Protein AF-A0AA88QNU4-F1 (afdb_monomer)

Nearest PDB structures (foldseek):
  8opt-assembly1_A  TM=9.225E-01  e=1.062E+00  Homo sapiens

Structure (mmCIF, N/CA/C/O backbone):
data_AF-A0AA88QNU4-F1
#
_entry.id   AF-A0AA88QNU4-F1
#
loop_
_atom_site.group_PDB
_atom_site.id
_atom_site.type_symbol
_atom_site.label_atom_id
_atom_site.label_alt_id
_atom_site.label_comp_id
_atom_site.label_asym_id
_atom_site.label_entity_id
_atom_site.label_seq_id
_atom_site.pdbx_PDB_ins_code
_atom_site.Cartn_x
_atom_site.Cartn_y
_atom_site.Cartn_z
_atom_site.occupancy
_atom_site.B_iso_or_equiv
_atom_site.auth_seq_id
_atom_site.auth_comp_id
_atom_site.auth_asym_id
_atom_site.auth_atom_id
_atom_site.pdbx_PDB_model_num
ATOM 1 N N . MET A 1 1 ? 35.392 0.879 -55.630 1.00 42.62 1 MET A N 1
ATOM 2 C CA . MET A 1 1 ? 35.131 0.421 -54.247 1.00 42.62 1 MET A CA 1
ATOM 3 C C . MET A 1 1 ? 34.209 1.430 -53.558 1.00 42.62 1 MET A C 1
ATOM 5 O O . MET A 1 1 ? 34.656 2.150 -52.687 1.00 42.62 1 MET A O 1
ATOM 9 N N . ALA A 1 2 ? 32.955 1.550 -54.010 1.00 52.34 2 ALA A N 1
ATOM 10 C CA . ALA A 1 2 ? 32.025 2.611 -53.579 1.00 52.34 2 ALA A CA 1
ATOM 11 C C . ALA A 1 2 ? 30.583 2.078 -53.469 1.00 52.34 2 ALA A C 1
ATOM 13 O O . ALA A 1 2 ? 29.643 2.690 -53.961 1.00 52.34 2 ALA A O 1
ATOM 14 N N . LYS A 1 3 ? 30.425 0.856 -52.946 1.00 47.78 3 LYS A N 1
ATOM 15 C CA . LYS A 1 3 ? 29.122 0.171 -52.851 1.00 47.78 3 LYS A CA 1
ATOM 16 C C . LYS A 1 3 ? 28.856 -0.465 -51.482 1.00 47.78 3 LYS A C 1
ATOM 18 O O . LYS A 1 3 ? 27.945 -1.269 -51.381 1.00 47.78 3 LYS A O 1
ATOM 23 N N . MET A 1 4 ? 29.640 -0.142 -50.449 1.00 53.03 4 MET A N 1
ATOM 24 C CA . MET A 1 4 ? 29.444 -0.721 -49.109 1.00 53.03 4 MET A CA 1
ATOM 25 C C . MET A 1 4 ? 28.862 0.271 -48.086 1.00 53.03 4 MET A C 1
ATOM 27 O O . MET A 1 4 ? 28.406 -0.159 -47.034 1.00 53.03 4 MET A O 1
ATOM 31 N N . ASP A 1 5 ? 28.807 1.570 -48.409 1.00 55.47 5 ASP A N 1
ATOM 32 C CA . ASP A 1 5 ? 28.407 2.615 -47.450 1.00 55.47 5 ASP A CA 1
ATOM 33 C C . ASP A 1 5 ? 26.927 3.040 -47.557 1.00 55.47 5 ASP A C 1
ATOM 35 O O . ASP A 1 5 ? 26.381 3.609 -46.616 1.00 55.47 5 ASP A O 1
ATOM 39 N N . GLU A 1 6 ? 26.247 2.726 -48.666 1.00 55.62 6 GLU A N 1
ATOM 40 C CA . GLU A 1 6 ? 24.832 3.085 -48.893 1.00 55.62 6 GLU A CA 1
ATOM 41 C C . GLU A 1 6 ? 23.843 2.107 -48.224 1.00 55.62 6 GLU A C 1
ATOM 43 O O . GLU A 1 6 ? 22.768 2.510 -47.786 1.00 55.62 6 GLU A O 1
ATOM 48 N N . GLU A 1 7 ? 24.203 0.827 -48.065 1.00 54.34 7 GLU A N 1
ATOM 49 C CA . GLU A 1 7 ? 23.291 -0.209 -47.538 1.00 54.34 7 GLU A CA 1
ATOM 50 C C . GLU A 1 7 ? 23.147 -0.198 -46.003 1.00 54.34 7 GLU A C 1
AT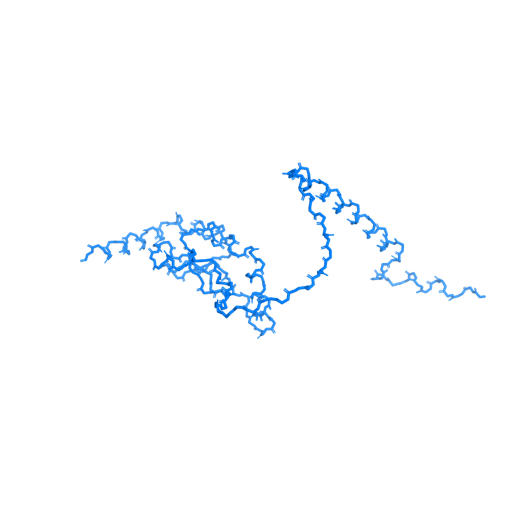OM 52 O O . GLU A 1 7 ? 22.261 -0.850 -45.450 1.00 54.34 7 GLU A O 1
ATOM 57 N N . MET A 1 8 ? 23.975 0.571 -45.285 1.00 51.53 8 MET A N 1
ATOM 58 C CA . MET A 1 8 ? 23.881 0.691 -43.823 1.00 51.53 8 MET A CA 1
ATOM 59 C C . MET A 1 8 ? 22.826 1.720 -43.374 1.00 51.53 8 MET A C 1
ATOM 61 O O . MET A 1 8 ? 22.438 1.743 -42.206 1.00 51.53 8 MET A O 1
ATOM 65 N N . ILE A 1 9 ? 22.355 2.573 -44.291 1.00 55.12 9 ILE A N 1
ATOM 66 C CA . ILE A 1 9 ? 21.495 3.730 -43.991 1.00 55.12 9 ILE A CA 1
ATOM 67 C C . ILE A 1 9 ? 19.999 3.346 -43.980 1.00 55.12 9 ILE A C 1
ATOM 69 O O . ILE A 1 9 ? 19.180 4.044 -43.386 1.00 55.12 9 ILE A O 1
ATOM 73 N N . THR A 1 10 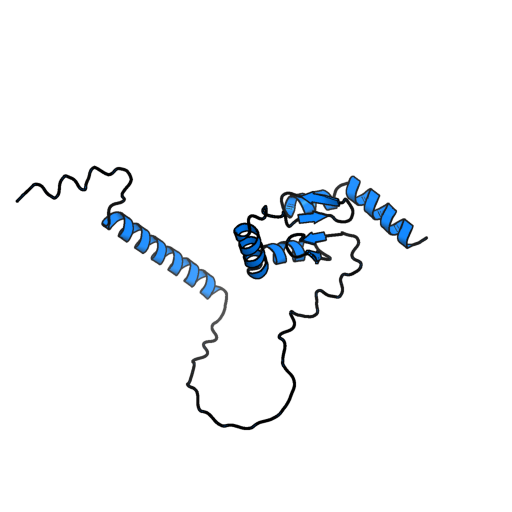? 19.617 2.201 -44.556 1.00 57.84 10 THR A N 1
ATOM 74 C CA . THR A 1 10 ? 18.207 1.835 -44.804 1.00 57.84 10 THR A CA 1
ATOM 75 C C . THR A 1 10 ? 17.533 0.977 -43.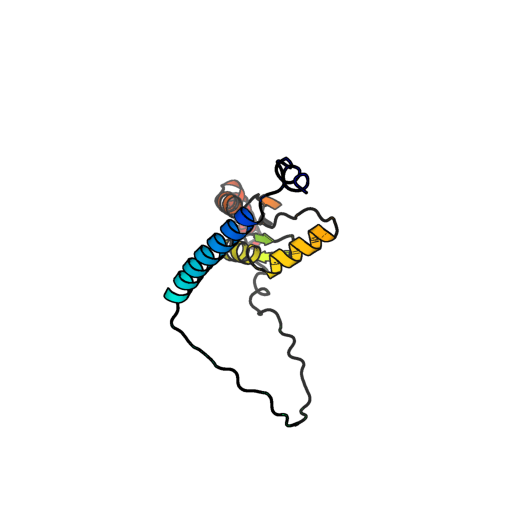723 1.00 57.84 10 THR A C 1
ATOM 77 O O . THR A 1 10 ? 16.364 0.615 -43.863 1.00 57.84 10 THR A O 1
ATOM 80 N N . LEU A 1 11 ? 18.203 0.661 -42.610 1.00 62.41 11 LEU A N 1
ATOM 81 C CA . LEU A 1 11 ? 17.579 -0.056 -41.490 1.00 62.41 11 LEU A CA 1
ATOM 82 C C . LEU A 1 11 ? 16.947 0.931 -40.497 1.00 62.41 11 LEU A C 1
ATOM 84 O O . LEU A 1 11 ? 17.564 1.327 -39.515 1.00 62.41 11 LEU A O 1
ATOM 88 N N . HIS A 1 12 ? 15.672 1.271 -40.711 1.00 63.34 12 HIS A N 1
ATOM 89 C CA . HIS A 1 12 ? 14.887 2.219 -39.895 1.00 63.34 12 HIS A CA 1
ATOM 90 C C . HIS A 1 12 ? 14.815 1.916 -38.380 1.00 63.34 12 HIS A C 1
ATOM 92 O O . HIS A 1 12 ? 14.398 2.774 -37.604 1.00 63.34 12 HIS A O 1
ATOM 98 N N . ASN A 1 13 ? 15.228 0.721 -37.947 1.00 68.62 13 ASN A N 1
ATOM 99 C CA . ASN A 1 13 ? 15.218 0.281 -36.547 1.00 68.62 13 ASN A CA 1
ATOM 100 C C . ASN A 1 13 ? 16.617 0.177 -35.919 1.00 68.62 13 ASN A C 1
ATOM 102 O O . ASN A 1 13 ? 16.735 -0.179 -34.746 1.00 68.62 13 ASN A O 1
ATOM 106 N N . VAL A 1 14 ? 17.677 0.464 -36.680 1.00 76.31 14 VAL A N 1
ATOM 107 C CA . VAL A 1 14 ? 19.057 0.416 -36.195 1.00 76.31 14 VAL A CA 1
ATOM 108 C C . VAL A 1 14 ? 19.544 1.842 -35.998 1.00 76.31 14 VAL A C 1
ATOM 110 O O . VAL A 1 14 ? 19.619 2.645 -36.921 1.00 76.31 14 VAL A O 1
ATOM 113 N N . MET A 1 15 ? 19.842 2.175 -34.748 1.00 83.25 15 MET A N 1
ATOM 114 C CA . MET A 1 15 ? 20.349 3.490 -34.393 1.00 83.25 15 MET A CA 1
ATOM 115 C C . MET A 1 15 ? 21.820 3.603 -34.800 1.00 83.25 15 MET A C 1
ATOM 117 O O . MET A 1 15 ? 22.592 2.677 -34.551 1.00 83.25 15 MET A O 1
ATOM 121 N N . SER A 1 16 ? 22.222 4.733 -35.390 1.00 84.81 16 SER A N 1
ATOM 122 C CA . SER A 1 16 ? 23.624 4.936 -35.762 1.00 84.81 16 SER A CA 1
ATOM 123 C C . SER A 1 16 ? 24.536 4.865 -34.533 1.00 84.81 16 SER A C 1
ATOM 125 O O . SER A 1 16 ? 24.164 5.294 -33.433 1.00 84.81 16 SER A O 1
ATOM 127 N N . LEU A 1 17 ? 25.749 4.337 -34.718 1.00 85.19 17 LEU A N 1
ATOM 128 C CA . LEU A 1 17 ? 26.752 4.228 -33.654 1.00 85.19 17 LEU A CA 1
ATOM 129 C C . LEU A 1 17 ? 27.027 5.590 -33.002 1.00 85.19 17 LEU A C 1
ATOM 131 O O . LEU A 1 17 ? 27.098 5.694 -31.780 1.00 85.19 17 LEU A O 1
ATOM 135 N N . GLU A 1 18 ? 27.108 6.648 -33.807 1.00 87.50 18 GLU A N 1
ATOM 136 C CA . GLU A 1 18 ? 27.306 8.013 -33.323 1.00 87.50 18 GLU A CA 1
ATOM 137 C C . GLU A 1 18 ? 26.162 8.468 -32.403 1.00 87.50 18 GLU A C 1
ATOM 139 O O . GLU A 1 18 ? 26.402 9.007 -31.320 1.00 87.50 18 GLU A O 1
ATOM 144 N N . LEU A 1 19 ? 24.909 8.192 -32.780 1.00 86.25 19 LEU A N 1
ATOM 145 C CA . LEU A 1 19 ? 23.747 8.533 -31.963 1.00 86.25 19 LEU A CA 1
ATOM 146 C C . LEU A 1 19 ? 23.687 7.691 -30.678 1.00 86.25 19 LEU A C 1
ATOM 148 O O . LEU A 1 19 ? 23.307 8.212 -29.627 1.00 86.25 19 LEU A O 1
ATOM 152 N N . ALA A 1 20 ? 24.108 6.424 -30.730 1.00 90.75 20 ALA A N 1
ATOM 153 C CA . ALA A 1 20 ? 24.249 5.573 -29.548 1.00 90.75 20 ALA A CA 1
ATOM 154 C C . ALA A 1 20 ? 25.292 6.127 -28.567 1.00 90.75 20 ALA A C 1
ATOM 156 O O . ALA A 1 20 ? 24.996 6.290 -27.382 1.00 90.75 20 ALA A O 1
ATOM 157 N N . ILE A 1 21 ? 26.473 6.505 -29.068 1.00 93.88 21 ILE A N 1
ATOM 158 C CA . ILE A 1 21 ? 27.547 7.111 -28.269 1.00 93.88 21 ILE A CA 1
ATOM 159 C C . ILE A 1 21 ? 27.075 8.435 -27.659 1.00 93.88 21 ILE A C 1
ATOM 161 O O . ILE A 1 21 ? 27.282 8.683 -26.471 1.00 93.88 21 ILE A O 1
ATOM 165 N N . LYS A 1 22 ? 26.383 9.275 -28.437 1.00 93.00 22 LYS A N 1
ATOM 166 C CA . LYS A 1 22 ? 25.868 10.566 -27.965 1.00 93.00 22 LYS A CA 1
ATOM 167 C C . LYS A 1 22 ? 24.882 10.404 -26.805 1.00 93.00 22 LYS A C 1
ATOM 169 O O . LYS A 1 22 ? 24.991 11.124 -25.812 1.00 93.00 22 LYS A O 1
ATOM 174 N N . ARG A 1 23 ? 23.960 9.438 -26.902 1.00 95.25 23 ARG A N 1
ATOM 175 C CA . ARG A 1 23 ? 22.993 9.124 -25.835 1.00 95.25 23 ARG A CA 1
ATOM 176 C C . ARG A 1 23 ? 23.679 8.580 -24.579 1.00 95.25 23 ARG A C 1
ATOM 178 O O . ARG A 1 23 ? 23.347 9.017 -23.480 1.00 95.25 23 ARG A O 1
ATOM 185 N N . GLU A 1 24 ? 24.660 7.693 -24.735 1.00 96.00 24 GLU A N 1
ATOM 186 C CA . GLU A 1 24 ? 25.445 7.143 -23.619 1.00 96.00 24 GLU A CA 1
ATOM 187 C C . GLU A 1 24 ? 26.230 8.242 -22.876 1.00 96.00 24 GLU A C 1
ATOM 189 O O . GLU A 1 24 ? 26.208 8.309 -21.646 1.00 96.00 24 GLU A O 1
ATOM 194 N N . LEU A 1 25 ? 26.875 9.162 -23.603 1.00 96.38 25 LEU A N 1
ATOM 195 C CA . LEU A 1 25 ? 27.595 10.292 -23.005 1.00 96.38 25 LEU A CA 1
ATOM 196 C C . LEU A 1 25 ? 26.659 11.248 -22.255 1.00 96.38 25 LEU A C 1
ATOM 198 O O . LEU A 1 25 ? 26.991 11.722 -21.165 1.00 96.38 25 LEU A O 1
ATOM 202 N N . GLU A 1 26 ? 25.483 11.528 -22.816 1.00 95.75 26 GLU A N 1
ATOM 203 C CA . GLU A 1 26 ? 24.482 12.365 -22.157 1.00 95.75 26 GLU A CA 1
ATOM 204 C C . GLU A 1 26 ? 23.955 11.712 -20.872 1.00 95.75 26 GLU A C 1
ATOM 206 O O . GLU A 1 26 ? 23.842 12.381 -19.840 1.00 95.75 26 GLU A O 1
ATOM 211 N N . TYR A 1 27 ? 23.695 10.403 -20.908 1.00 95.62 27 TYR A N 1
ATOM 212 C CA . TYR A 1 27 ? 23.284 9.637 -19.737 1.00 95.62 27 TYR A CA 1
ATOM 213 C C . TYR A 1 27 ? 24.346 9.687 -18.632 1.00 95.62 27 TYR A C 1
ATOM 215 O O . TYR A 1 27 ? 24.029 10.026 -17.490 1.00 95.62 27 TYR A O 1
ATOM 223 N N . ARG A 1 28 ? 25.623 9.459 -18.970 1.00 94.50 28 ARG A N 1
ATOM 224 C CA . ARG A 1 28 ? 26.737 9.558 -18.010 1.00 94.50 28 ARG A CA 1
ATOM 225 C C . ARG A 1 28 ? 26.820 10.935 -17.358 1.00 94.50 28 ARG A C 1
ATOM 227 O O . ARG A 1 28 ? 26.961 11.018 -16.140 1.00 94.50 28 ARG A O 1
ATOM 234 N N . ARG A 1 29 ? 26.660 12.008 -18.141 1.00 95.12 29 ARG A N 1
ATOM 235 C CA . ARG A 1 29 ? 26.663 13.386 -17.626 1.00 95.12 29 ARG A CA 1
ATOM 236 C C . ARG A 1 29 ? 25.511 13.629 -16.646 1.00 95.12 29 ARG A C 1
ATOM 238 O O . ARG A 1 29 ? 25.731 14.180 -15.571 1.00 95.12 29 ARG A O 1
ATOM 245 N N . LYS A 1 30 ? 24.292 13.190 -16.983 1.00 92.62 30 LYS A N 1
ATOM 246 C CA . LYS A 1 30 ? 23.112 13.306 -16.102 1.00 92.62 30 LYS A CA 1
ATOM 247 C C . LYS A 1 30 ? 23.294 12.522 -14.798 1.00 92.62 30 LYS A C 1
ATOM 249 O O . LYS A 1 30 ? 22.985 13.036 -13.725 1.00 92.62 30 LYS A O 1
ATOM 254 N N . MET A 1 31 ? 23.857 11.318 -14.880 1.00 90.38 31 MET A N 1
ATOM 255 C CA . MET A 1 31 ? 24.156 10.492 -13.708 1.00 90.38 31 MET A CA 1
ATOM 256 C C . MET A 1 31 ? 25.223 11.115 -12.805 1.00 90.38 31 MET A C 1
ATOM 258 O O . MET A 1 31 ? 25.124 11.006 -11.584 1.00 90.38 31 MET A O 1
ATOM 262 N N . GLU A 1 32 ? 26.221 11.801 -13.367 1.00 88.00 32 GLU A N 1
ATOM 263 C CA . GLU A 1 32 ? 27.218 12.522 -12.573 1.00 88.00 32 GLU A CA 1
ATOM 264 C C . GLU A 1 32 ? 26.599 13.703 -11.811 1.00 88.00 32 GLU A C 1
ATOM 266 O O . GLU A 1 32 ? 26.902 13.894 -10.633 1.00 88.00 32 GLU A O 1
ATOM 271 N N . VAL A 1 33 ? 25.690 14.456 -12.442 1.00 88.00 33 VAL A N 1
ATOM 272 C CA . VAL A 1 33 ? 24.947 15.545 -11.783 1.00 88.00 33 VAL A CA 1
ATOM 273 C C . VAL A 1 33 ? 24.111 15.006 -10.620 1.00 88.00 33 VAL A C 1
ATOM 275 O O . VAL A 1 33 ? 24.194 15.543 -9.517 1.00 88.00 33 VAL A O 1
ATOM 278 N N . LEU A 1 34 ? 23.383 13.905 -10.824 1.00 82.06 34 LEU A N 1
ATOM 279 C CA . LEU A 1 34 ? 22.587 13.271 -9.768 1.00 82.06 34 LEU A CA 1
ATOM 280 C C . LEU A 1 34 ? 23.469 12.720 -8.633 1.00 82.06 34 LEU A C 1
ATOM 282 O O . LEU A 1 34 ? 23.149 12.868 -7.455 1.00 82.06 34 LEU A O 1
ATOM 286 N N . LYS A 1 35 ? 24.626 12.133 -8.971 1.00 83.12 35 LYS A N 1
ATOM 287 C CA . LYS A 1 35 ? 25.612 11.658 -7.989 1.00 83.12 35 LYS A CA 1
ATOM 288 C C . LYS A 1 35 ? 26.199 12.809 -7.172 1.00 83.12 35 LYS A C 1
ATOM 290 O O . LYS A 1 35 ? 26.437 12.643 -5.978 1.00 83.12 35 LYS A O 1
ATOM 295 N N . ARG A 1 36 ? 26.434 13.970 -7.795 1.00 74.56 36 ARG A N 1
ATOM 296 C CA . ARG A 1 36 ? 26.872 15.189 -7.100 1.00 74.56 36 ARG A CA 1
ATOM 297 C C . ARG A 1 36 ? 25.778 15.722 -6.180 1.00 74.56 36 ARG A C 1
ATOM 299 O O . ARG A 1 36 ? 26.098 16.011 -5.039 1.00 74.56 36 ARG A O 1
ATOM 306 N N . GLN A 1 37 ? 24.520 15.754 -6.623 1.00 70.88 37 GLN A N 1
ATOM 307 C CA . GLN A 1 37 ? 23.376 16.142 -5.784 1.00 70.88 37 GLN A CA 1
ATOM 308 C C . GLN A 1 37 ? 23.257 15.256 -4.535 1.00 70.88 37 GLN A C 1
ATOM 310 O O . GLN A 1 37 ? 23.211 15.778 -3.431 1.00 70.88 37 GLN A O 1
ATOM 315 N N . HIS A 1 38 ? 23.353 13.931 -4.682 1.00 60.59 38 HIS A N 1
ATOM 316 C CA . HIS A 1 38 ? 23.332 13.003 -3.542 1.00 60.59 38 HIS A CA 1
ATOM 317 C C . HIS A 1 38 ? 24.560 13.133 -2.615 1.00 60.59 38 HIS A C 1
ATOM 319 O O . HIS A 1 38 ? 24.499 12.787 -1.439 1.00 60.59 38 HIS A O 1
ATOM 325 N N . ARG A 1 39 ? 25.703 13.612 -3.128 1.00 52.06 39 ARG A N 1
ATOM 326 C CA . ARG A 1 39 ? 26.909 13.873 -2.321 1.00 52.06 39 ARG A CA 1
ATOM 327 C C . ARG A 1 39 ? 26.813 15.191 -1.539 1.00 52.06 39 ARG A C 1
ATOM 329 O O . ARG A 1 39 ? 27.504 15.332 -0.538 1.00 52.06 39 ARG A O 1
ATOM 336 N N . SER A 1 40 ? 25.981 16.135 -1.975 1.00 45.03 40 SER A N 1
ATOM 337 C CA . SER A 1 40 ? 25.773 17.420 -1.295 1.00 45.03 40 SER A CA 1
ATOM 338 C C . SER A 1 40 ? 24.990 17.293 0.016 1.00 45.03 40 SER A C 1
ATOM 340 O O . SER A 1 40 ? 25.167 18.130 0.894 1.00 45.03 40 SER A O 1
ATOM 342 N N . ASP A 1 41 ? 24.174 16.244 0.167 1.00 47.31 41 ASP A N 1
ATOM 343 C CA . ASP A 1 41 ? 23.300 16.044 1.335 1.00 47.31 41 ASP A CA 1
ATOM 344 C C . ASP A 1 41 ? 23.933 15.198 2.460 1.00 47.31 41 ASP A C 1
ATOM 346 O O . ASP A 1 41 ? 23.291 14.943 3.477 1.00 47.31 41 ASP A O 1
ATOM 350 N N . HIS A 1 42 ? 25.196 14.765 2.330 1.00 42.06 42 HIS A N 1
ATOM 351 C CA . HIS A 1 42 ? 25.891 14.023 3.390 1.00 42.06 42 HIS A CA 1
ATOM 352 C C . HIS A 1 42 ? 27.396 14.355 3.454 1.00 42.06 42 HIS A C 1
ATOM 354 O O . HIS A 1 42 ? 28.132 14.052 2.508 1.00 42.06 42 HIS A O 1
ATOM 360 N N . PRO A 1 43 ? 27.898 14.925 4.571 1.00 38.59 43 PRO A N 1
ATOM 361 C CA . PRO A 1 43 ? 29.326 15.103 4.800 1.00 38.59 43 PRO A CA 1
ATOM 362 C C . PRO A 1 43 ? 30.081 13.768 4.784 1.00 38.59 43 PRO A C 1
ATOM 364 O O . PRO A 1 43 ? 29.659 12.762 5.351 1.00 38.59 43 PRO A O 1
ATOM 367 N N . LEU A 1 44 ? 31.218 13.813 4.100 1.00 41.88 44 LEU A N 1
ATOM 368 C CA . LEU A 1 44 ? 32.167 12.747 3.800 1.00 41.88 44 LEU A CA 1
ATOM 369 C C . LEU A 1 44 ? 32.734 12.095 5.078 1.00 41.88 44 LEU A C 1
ATOM 371 O O . LEU A 1 44 ? 33.338 12.782 5.896 1.00 41.88 44 LEU A O 1
ATOM 375 N N . VAL A 1 45 ? 32.675 10.765 5.178 1.00 29.91 45 VAL A N 1
ATOM 376 C CA . VAL A 1 45 ? 33.743 9.991 5.831 1.00 29.91 45 VAL A CA 1
ATOM 377 C C . VAL A 1 45 ? 34.284 9.004 4.804 1.00 29.91 45 VAL A C 1
ATOM 379 O O . VAL A 1 45 ? 33.657 7.998 4.478 1.00 29.91 45 VAL A O 1
ATOM 382 N N . SER A 1 46 ? 35.445 9.359 4.256 1.00 38.22 46 SER A N 1
ATOM 383 C CA . SER A 1 46 ? 36.358 8.442 3.583 1.00 38.22 46 SER A CA 1
ATOM 384 C C . SER A 1 46 ? 36.904 7.506 4.646 1.00 38.22 46 SER A C 1
ATOM 386 O O . SER A 1 46 ? 37.519 7.985 5.594 1.00 38.22 46 SER A O 1
ATOM 388 N N . LEU A 1 47 ? 36.746 6.197 4.468 1.00 31.22 47 LEU A N 1
ATOM 389 C CA . LEU A 1 47 ? 37.693 5.252 5.043 1.00 31.22 47 LEU A CA 1
ATOM 390 C C . LEU A 1 47 ? 38.386 4.516 3.901 1.00 31.22 47 LEU A C 1
ATOM 392 O O . LEU A 1 47 ? 37.780 3.748 3.153 1.00 31.22 47 LEU A O 1
ATOM 396 N N . GLU A 1 48 ? 39.665 4.840 3.767 1.00 31.97 48 GLU A N 1
ATOM 397 C CA . GLU A 1 48 ? 40.666 4.120 3.000 1.00 31.97 48 GLU A CA 1
ATOM 398 C C . GLU A 1 48 ? 40.743 2.661 3.467 1.00 31.97 48 GLU A C 1
ATOM 400 O O . GLU A 1 48 ? 40.594 2.353 4.650 1.00 31.97 48 GLU A O 1
ATOM 405 N N . VAL A 1 49 ? 40.993 1.758 2.522 1.00 34.50 49 VAL A N 1
ATOM 406 C CA . VAL A 1 49 ? 41.281 0.344 2.781 1.00 34.50 49 VAL A CA 1
ATOM 407 C C . VAL A 1 49 ? 42.800 0.157 2.842 1.00 34.50 49 VAL A C 1
ATOM 409 O O . VAL A 1 49 ? 43.469 0.498 1.866 1.00 34.50 49 VAL A O 1
ATOM 412 N N . PRO A 1 50 ? 43.345 -0.443 3.916 1.00 30.61 50 PRO A N 1
ATOM 413 C CA . PRO A 1 50 ? 44.625 -1.157 3.858 1.00 30.61 50 PRO A CA 1
ATOM 414 C C . PRO A 1 50 ? 44.464 -2.698 3.973 1.00 30.61 50 PRO A C 1
ATOM 416 O O . PRO A 1 50 ? 43.410 -3.179 4.390 1.00 30.61 50 PRO A O 1
ATOM 419 N N . PRO A 1 51 ? 45.490 -3.481 3.567 1.00 33.75 51 PRO A N 1
ATOM 420 C CA . PRO A 1 51 ? 45.391 -4.872 3.088 1.00 33.75 51 PRO A CA 1
ATOM 421 C C . PRO A 1 51 ? 45.454 -5.954 4.196 1.00 33.75 51 PRO A C 1
ATOM 423 O O . PRO A 1 51 ? 45.716 -5.630 5.356 1.00 33.75 51 PRO A O 1
ATOM 426 N N . PRO A 1 52 ? 45.229 -7.252 3.869 1.00 37.66 52 PRO A N 1
ATOM 427 C CA . PRO A 1 52 ? 45.078 -8.309 4.865 1.00 37.66 52 PRO A CA 1
ATOM 428 C C . PRO A 1 52 ? 46.434 -8.884 5.296 1.00 37.66 52 PRO A C 1
ATOM 430 O O . PRO A 1 52 ? 47.257 -9.244 4.458 1.00 37.66 52 PRO A O 1
ATOM 433 N N . SER A 1 53 ? 46.641 -9.053 6.605 1.00 32.53 53 SER A N 1
ATOM 434 C CA . SER A 1 53 ? 47.718 -9.884 7.153 1.00 32.53 53 SER A CA 1
ATOM 435 C C . SER A 1 53 ? 47.149 -10.847 8.188 1.00 32.53 53 SER A C 1
ATOM 437 O O . SER A 1 53 ? 46.448 -10.452 9.118 1.00 32.53 53 SER A O 1
ATOM 439 N N . GLN A 1 54 ? 47.442 -12.123 7.967 1.00 40.16 54 GLN A N 1
ATOM 440 C CA . GLN A 1 54 ? 47.005 -13.282 8.730 1.00 40.16 54 GLN A CA 1
ATOM 441 C C . GLN A 1 54 ? 47.619 -13.309 10.135 1.00 40.16 54 GLN A C 1
ATOM 443 O O . GLN A 1 54 ? 48.798 -13.004 10.295 1.00 40.16 54 GLN A O 1
ATOM 448 N N . ALA A 1 55 ? 46.844 -13.761 11.122 1.00 29.98 55 ALA A N 1
ATOM 449 C CA . ALA A 1 55 ? 47.351 -14.498 12.279 1.00 29.98 55 ALA A CA 1
ATOM 450 C C . ALA A 1 55 ? 46.189 -15.235 12.965 1.00 29.98 55 ALA A C 1
ATOM 452 O O . ALA A 1 55 ? 45.313 -14.628 13.584 1.00 29.98 55 ALA A O 1
ATOM 453 N N . ASP A 1 56 ? 46.199 -16.559 12.831 1.00 36.94 56 ASP A N 1
ATOM 454 C CA . ASP A 1 56 ? 45.427 -17.529 13.599 1.00 36.94 56 ASP A CA 1
ATOM 455 C C . ASP A 1 56 ? 45.364 -17.211 15.095 1.00 36.94 56 ASP A C 1
ATOM 457 O O . ASP A 1 56 ? 46.413 -17.166 15.730 1.00 36.94 56 ASP A O 1
ATOM 461 N N . ARG A 1 57 ? 44.156 -17.178 15.687 1.00 38.16 57 ARG A N 1
ATOM 462 C CA . ARG A 1 57 ? 43.876 -17.829 16.985 1.00 38.16 57 ARG A CA 1
ATOM 463 C C . ARG A 1 57 ? 42.438 -18.350 17.044 1.00 38.16 57 ARG A C 1
ATOM 465 O O . ARG A 1 57 ? 41.456 -17.616 17.061 1.00 38.16 57 ARG A O 1
ATOM 472 N N . LYS A 1 58 ? 42.365 -19.674 17.109 1.00 43.22 58 LYS A N 1
ATOM 473 C CA . LYS A 1 58 ? 41.200 -20.549 17.233 1.00 43.22 58 LYS A CA 1
ATOM 474 C C . LYS A 1 58 ? 40.449 -20.299 18.550 1.00 43.22 58 LYS A C 1
ATOM 476 O O . LYS A 1 58 ? 40.996 -20.555 19.621 1.00 43.22 58 LYS A O 1
ATOM 481 N N . ARG A 1 59 ? 39.178 -19.886 18.481 1.00 38.97 59 ARG A N 1
ATOM 482 C CA . ARG A 1 59 ? 38.207 -20.032 19.582 1.00 38.97 59 ARG A CA 1
ATOM 483 C C . ARG A 1 59 ? 3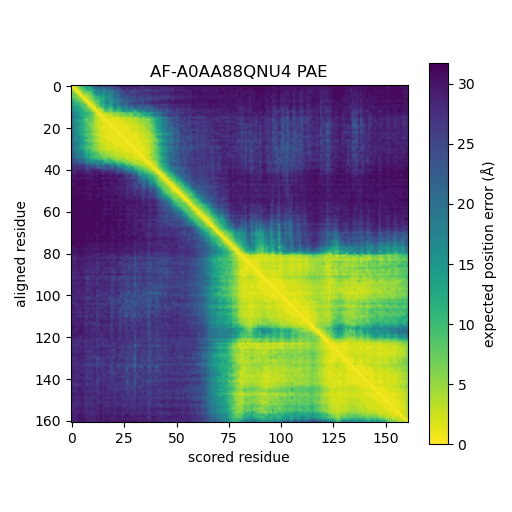6.859 -20.496 19.029 1.00 38.97 59 ARG A C 1
ATOM 485 O O . ARG A 1 59 ? 36.389 -19.981 18.023 1.00 38.97 59 ARG A O 1
ATOM 492 N N . LYS A 1 60 ? 36.310 -21.533 19.664 1.00 37.31 60 LYS A N 1
ATOM 493 C CA . LYS A 1 60 ? 35.047 -22.200 19.327 1.00 37.31 60 LYS A CA 1
ATOM 494 C C . LYS A 1 60 ? 33.833 -21.373 19.790 1.00 37.31 60 LYS A C 1
ATOM 496 O O . LYS A 1 60 ? 33.839 -20.913 20.927 1.00 37.31 60 LYS A O 1
ATOM 501 N N . GLU A 1 61 ? 32.825 -21.347 18.911 1.00 29.56 61 GLU A N 1
ATOM 502 C CA . GLU A 1 61 ? 31.384 -21.043 19.085 1.00 29.56 61 GLU A CA 1
ATOM 503 C C . GLU A 1 61 ? 30.923 -19.594 19.358 1.00 29.56 61 GLU A C 1
ATOM 505 O O . GLU A 1 61 ? 31.645 -18.848 20.015 1.00 29.56 61 GLU A O 1
ATOM 510 N N . PRO A 1 62 ? 29.691 -19.194 18.948 1.00 34.78 62 PRO A N 1
ATOM 511 C CA . PRO A 1 62 ? 28.710 -19.838 18.059 1.00 34.78 62 PRO A CA 1
ATOM 512 C C . PRO A 1 62 ? 28.499 -19.062 16.741 1.00 34.78 62 PRO A C 1
ATOM 514 O O . PRO A 1 62 ? 28.856 -17.893 16.601 1.00 34.78 62 PRO A O 1
ATOM 517 N N . ALA A 1 63 ? 27.903 -19.729 15.752 1.00 32.28 63 ALA A N 1
ATOM 518 C CA . ALA A 1 63 ? 27.542 -19.142 14.469 1.00 32.28 63 ALA A CA 1
ATOM 519 C C . ALA A 1 63 ? 26.648 -17.904 14.656 1.00 32.28 63 ALA A C 1
ATOM 521 O O . ALA A 1 63 ? 25.490 -18.011 15.061 1.00 32.28 63 ALA A O 1
ATOM 522 N N . ILE A 1 64 ? 27.176 -16.729 14.306 1.00 33.50 64 ILE A N 1
ATOM 523 C CA . ILE A 1 64 ? 26.375 -15.533 14.048 1.00 33.50 64 ILE A CA 1
ATOM 524 C C . ILE A 1 64 ? 25.620 -15.807 12.747 1.00 33.50 64 ILE A C 1
ATOM 526 O O . ILE A 1 64 ? 26.020 -15.428 11.649 1.00 33.50 64 ILE A O 1
ATOM 530 N N . VAL A 1 65 ? 24.506 -16.521 12.883 1.00 34.41 65 VAL A N 1
ATOM 531 C CA . VAL A 1 65 ? 23.369 -16.343 11.995 1.00 34.41 65 VAL A CA 1
ATOM 532 C C . VAL A 1 65 ? 23.052 -14.858 12.098 1.00 34.41 65 VAL A C 1
ATOM 534 O O . VAL A 1 65 ? 22.679 -14.384 13.171 1.00 34.41 65 VAL A O 1
ATOM 537 N N . ILE A 1 66 ? 23.253 -14.104 11.017 1.00 37.25 66 ILE A N 1
ATOM 538 C CA . ILE A 1 66 ? 22.695 -12.757 10.899 1.00 37.25 66 ILE A CA 1
ATOM 539 C C . ILE A 1 66 ? 21.183 -12.964 10.864 1.00 37.25 66 ILE A C 1
ATOM 541 O O . ILE A 1 66 ? 20.568 -13.133 9.811 1.00 37.25 66 ILE A O 1
ATOM 545 N N . GLN A 1 67 ? 20.605 -13.061 12.058 1.00 31.72 67 GLN A N 1
ATOM 546 C CA . GLN A 1 67 ? 19.179 -13.076 12.266 1.00 31.72 67 GLN A CA 1
ATOM 547 C C . GLN A 1 67 ? 18.668 -11.752 11.700 1.00 31.72 67 GLN A C 1
ATOM 549 O O . GLN A 1 67 ? 19.186 -10.691 12.067 1.00 31.72 67 GLN A O 1
ATOM 554 N N . PRO A 1 68 ? 17.703 -11.772 10.770 1.00 42.25 68 PRO A N 1
ATOM 555 C CA . PRO A 1 68 ? 17.048 -10.548 10.368 1.00 42.25 68 PRO A CA 1
ATOM 556 C C . PRO A 1 68 ? 16.397 -9.979 11.639 1.00 42.25 68 PRO A C 1
ATOM 558 O O . PRO A 1 68 ? 15.595 -10.639 12.294 1.00 42.25 68 PRO A O 1
ATOM 561 N N . SER A 1 69 ? 16.885 -8.798 12.016 1.00 39.31 69 SER A N 1
ATOM 562 C CA . SER A 1 69 ? 16.459 -7.894 13.081 1.00 39.31 69 SER A CA 1
ATOM 563 C C . SER A 1 69 ? 15.145 -8.295 13.756 1.00 39.31 69 SER A C 1
ATOM 565 O O . SER A 1 69 ? 14.075 -8.195 13.176 1.00 39.31 69 SER A O 1
ATOM 567 N N . SER A 1 70 ? 15.226 -8.690 15.019 1.00 44.31 70 SER A N 1
ATOM 568 C CA . SER A 1 70 ? 14.114 -9.011 15.919 1.00 44.31 70 SER A CA 1
ATOM 569 C C . SER A 1 70 ? 13.160 -7.824 16.207 1.00 44.31 70 SER A C 1
ATOM 571 O O . SER A 1 70 ? 12.893 -7.500 17.360 1.00 44.31 70 SER A O 1
ATOM 573 N N . SER A 1 71 ? 12.628 -7.156 15.181 1.00 47.66 71 SER A N 1
ATOM 574 C CA . SER A 1 71 ? 11.538 -6.177 15.284 1.00 47.66 71 SER A CA 1
ATOM 575 C C . SER A 1 71 ? 10.245 -6.647 14.610 1.00 47.66 71 SER A C 1
ATOM 577 O O . SER A 1 71 ? 9.204 -6.033 14.809 1.00 47.66 71 SER A O 1
ATOM 579 N N . TYR A 1 72 ? 10.264 -7.755 13.857 1.00 50.34 72 TYR A N 1
ATOM 580 C CA . TYR A 1 72 ? 9.088 -8.251 13.120 1.00 50.34 72 TYR A CA 1
ATOM 581 C C . TYR A 1 72 ? 8.282 -9.332 13.858 1.00 50.34 72 TYR A C 1
ATOM 583 O O . TYR A 1 72 ? 7.159 -9.626 13.460 1.00 50.34 72 TYR A O 1
ATOM 591 N N . GLN A 1 73 ? 8.821 -9.926 14.927 1.00 48.94 73 GLN A N 1
ATOM 592 C CA . GLN A 1 73 ? 8.157 -11.020 15.658 1.00 48.94 73 GLN A CA 1
ATOM 593 C C . GLN A 1 73 ? 7.146 -10.537 16.717 1.00 48.94 73 GLN A C 1
ATOM 595 O O . GLN A 1 73 ? 6.457 -11.360 17.314 1.00 48.94 73 GLN A O 1
ATOM 600 N N . LEU A 1 74 ? 6.996 -9.221 16.924 1.00 46.12 74 LEU A N 1
ATOM 601 C CA . LEU A 1 74 ? 6.111 -8.659 17.956 1.00 46.12 74 LEU A CA 1
ATOM 602 C C . LEU A 1 74 ? 4.838 -7.980 17.415 1.00 46.12 74 LEU A C 1
ATOM 604 O O . LEU A 1 74 ? 4.257 -7.138 18.090 1.00 46.12 74 LEU A O 1
ATOM 608 N N . PHE A 1 75 ? 4.369 -8.330 16.215 1.00 49.19 75 PHE A N 1
ATOM 609 C CA . PHE A 1 75 ? 3.110 -7.787 15.673 1.00 49.19 75 PHE A CA 1
ATOM 610 C C . PHE A 1 75 ? 2.029 -8.853 15.503 1.00 49.19 75 PHE A C 1
ATOM 612 O O . PHE A 1 75 ? 1.252 -8.823 14.548 1.00 49.19 75 PHE A O 1
ATOM 619 N N . GLN A 1 76 ? 1.954 -9.792 16.449 1.00 46.75 76 GLN A N 1
ATOM 620 C CA . GLN A 1 76 ? 0.938 -10.845 16.423 1.00 46.75 76 GLN A CA 1
ATOM 621 C C . GLN A 1 76 ? -0.500 -10.318 16.580 1.00 46.75 76 GLN A C 1
ATOM 623 O O . GLN A 1 76 ? -1.421 -11.068 16.295 1.00 46.75 76 GLN A O 1
ATOM 628 N N . ASN A 1 77 ? -0.733 -9.047 16.943 1.00 48.78 77 ASN A N 1
ATOM 629 C CA . ASN A 1 77 ? -2.082 -8.571 17.284 1.00 48.78 77 ASN A CA 1
ATOM 630 C C . ASN A 1 77 ? -2.384 -7.108 16.896 1.00 48.78 77 ASN A C 1
ATOM 632 O O . ASN A 1 77 ? -3.015 -6.400 17.676 1.00 48.78 77 ASN A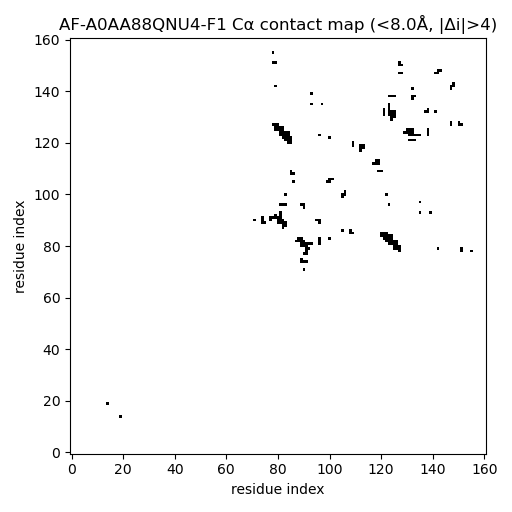 O 1
ATOM 636 N N . HIS A 1 78 ? -1.951 -6.615 15.725 1.00 53.16 78 HIS A N 1
ATOM 637 C CA . HIS A 1 78 ? -2.405 -5.284 15.284 1.00 53.16 78 HIS A CA 1
ATOM 638 C C . HIS A 1 78 ? -3.748 -5.353 14.532 1.00 53.16 78 HIS A C 1
ATOM 640 O O . HIS A 1 78 ? -3.833 -6.047 13.512 1.00 53.16 78 HIS A O 1
ATOM 646 N N . PRO A 1 79 ? -4.773 -4.601 14.980 1.00 55.66 79 PRO A N 1
ATOM 647 C CA . PRO A 1 79 ? -6.147 -4.728 14.491 1.00 55.66 79 PRO A CA 1
ATOM 648 C C . PRO A 1 79 ? -6.332 -4.229 13.043 1.00 55.66 79 PRO A C 1
ATOM 650 O O . PRO A 1 79 ? -7.254 -4.650 12.355 1.00 55.66 79 PRO A O 1
ATOM 653 N N . ALA A 1 80 ? -5.385 -3.446 12.508 1.00 59.88 80 ALA A N 1
ATOM 654 C CA . ALA A 1 80 ? -5.408 -2.972 11.119 1.00 59.88 80 ALA A CA 1
ATOM 655 C C . ALA A 1 80 ? -5.172 -4.079 10.062 1.00 59.88 80 ALA A C 1
ATOM 657 O O . ALA A 1 80 ? -5.423 -3.870 8.874 1.00 59.88 80 ALA A O 1
ATOM 658 N N . GLY A 1 81 ? -4.675 -5.261 10.458 1.00 72.31 81 GLY A N 1
ATOM 659 C CA . GLY A 1 81 ? -4.629 -6.433 9.579 1.00 72.31 81 GLY A CA 1
ATOM 660 C C . GLY A 1 81 ? -3.779 -6.277 8.310 1.00 72.31 81 GLY A C 1
ATOM 661 O O . GLY A 1 81 ? -4.049 -6.948 7.323 1.00 72.31 81 GLY A O 1
ATOM 662 N N . LEU A 1 82 ? -2.752 -5.430 8.289 1.00 86.44 82 LEU A N 1
ATOM 663 C CA . LEU A 1 82 ? -1.956 -5.192 7.078 1.00 86.44 82 LEU A CA 1
ATOM 664 C C . LEU A 1 82 ? -0.979 -6.344 6.842 1.00 86.44 82 LEU A C 1
ATOM 666 O O . LEU A 1 82 ? -0.275 -6.752 7.769 1.00 86.44 82 LEU A O 1
ATOM 670 N N . ALA A 1 83 ? -0.933 -6.876 5.622 1.00 86.31 83 ALA A N 1
ATOM 671 C CA . ALA A 1 83 ? -0.022 -7.961 5.278 1.00 86.31 83 ALA A CA 1
ATOM 672 C C . ALA A 1 83 ? 0.462 -7.895 3.828 1.00 86.31 83 ALA A C 1
ATOM 674 O O . ALA A 1 83 ? -0.265 -7.449 2.942 1.00 86.31 83 ALA A O 1
ATOM 675 N N . CYS A 1 84 ? 1.682 -8.391 3.622 1.00 86.62 84 CYS A N 1
ATOM 676 C CA . CYS A 1 84 ? 2.264 -8.691 2.323 1.00 86.62 84 CYS A CA 1
ATOM 677 C C . CYS A 1 84 ? 2.137 -10.190 2.061 1.00 86.62 84 CYS A C 1
ATOM 679 O O . CYS A 1 84 ? 2.846 -10.975 2.687 1.00 86.62 84 CYS A O 1
ATOM 681 N N . ASP A 1 85 ? 1.275 -10.592 1.130 1.00 83.56 85 ASP A N 1
ATOM 682 C CA . ASP 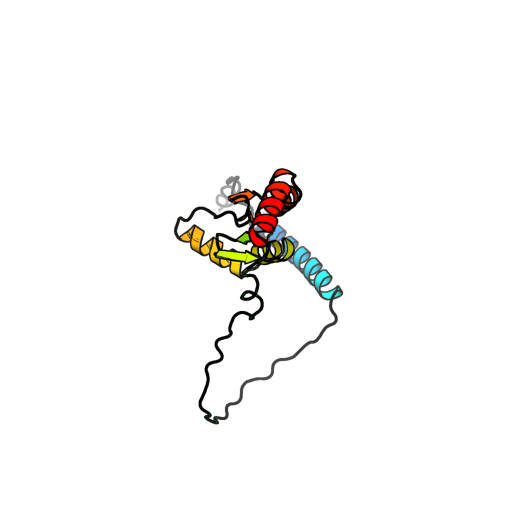A 1 85 ? 1.055 -12.012 0.815 1.00 83.56 85 ASP A CA 1
ATOM 683 C C . ASP A 1 85 ? 2.265 -12.647 0.106 1.00 83.56 85 ASP A C 1
ATOM 685 O O . ASP A 1 85 ? 2.598 -13.799 0.369 1.00 83.56 85 ASP A O 1
ATOM 689 N N . ALA A 1 86 ? 3.006 -11.882 -0.707 1.00 84.62 86 ALA A N 1
ATOM 690 C CA . ALA A 1 86 ? 4.213 -12.379 -1.375 1.00 84.62 86 ALA A CA 1
ATOM 691 C C . ALA A 1 86 ? 5.303 -12.823 -0.382 1.00 84.62 86 ALA A C 1
ATOM 693 O O . ALA A 1 86 ? 6.042 -13.770 -0.648 1.00 84.62 86 ALA A O 1
ATOM 694 N N . CYS A 1 87 ? 5.400 -12.133 0.758 1.00 86.62 87 CYS A N 1
ATOM 695 C CA . CYS A 1 87 ? 6.367 -12.423 1.816 1.00 86.62 87 CYS A CA 1
ATOM 696 C C . CYS A 1 87 ? 5.740 -13.098 3.044 1.00 86.62 87 CYS A C 1
ATOM 698 O O . CYS A 1 87 ? 6.474 -13.484 3.946 1.00 86.62 87 CYS A O 1
ATOM 700 N N . GLN A 1 88 ? 4.411 -13.223 3.086 1.00 85.38 88 GLN A N 1
ATOM 701 C CA . GLN A 1 88 ? 3.623 -13.694 4.230 1.00 85.38 88 GLN A CA 1
ATOM 702 C C . GLN A 1 88 ? 3.963 -12.964 5.544 1.00 85.38 88 GLN A C 1
ATOM 704 O O . GLN A 1 88 ? 3.990 -13.555 6.621 1.00 85.38 88 GLN A O 1
ATOM 709 N N .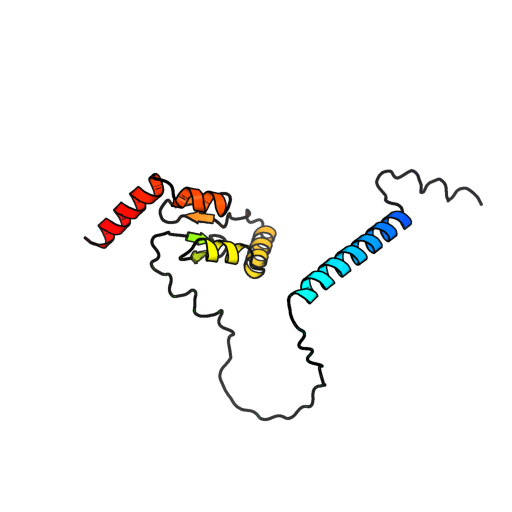 LEU A 1 89 ? 4.226 -11.656 5.455 1.00 84.50 89 LEU A N 1
ATOM 710 C CA . LEU A 1 89 ? 4.575 -10.809 6.599 1.00 84.50 89 LEU A CA 1
ATOM 711 C C . LEU A 1 89 ? 3.430 -9.865 6.956 1.00 84.50 89 LEU A C 1
ATOM 713 O O . LEU A 1 89 ? 2.816 -9.263 6.076 1.00 84.50 89 LEU A O 1
ATOM 717 N N . ALA A 1 90 ? 3.188 -9.701 8.255 1.00 84.56 90 ALA A N 1
ATOM 718 C CA . ALA A 1 90 ? 2.214 -8.769 8.809 1.00 84.56 90 ALA A CA 1
ATOM 719 C C . ALA A 1 90 ? 2.884 -7.482 9.309 1.00 84.56 90 ALA A C 1
ATOM 721 O O . ALA A 1 90 ? 3.999 -7.513 9.827 1.00 84.56 90 ALA A O 1
ATOM 722 N N . PHE A 1 91 ? 2.175 -6.359 9.201 1.00 84.56 91 PHE A N 1
ATOM 723 C CA . PHE A 1 91 ? 2.665 -5.044 9.607 1.00 84.56 91 PHE A CA 1
ATOM 724 C C . PHE A 1 91 ? 1.634 -4.320 10.471 1.00 84.56 91 PHE A C 1
ATOM 726 O O . PHE A 1 91 ? 0.430 -4.409 10.234 1.00 84.56 91 PHE A O 1
ATOM 733 N N . GLY A 1 92 ? 2.117 -3.576 11.469 1.00 80.75 92 GLY A N 1
ATOM 734 C CA . GLY A 1 92 ? 1.265 -2.740 12.319 1.00 80.75 92 GLY A CA 1
ATOM 735 C C . GLY A 1 92 ? 0.836 -1.427 11.663 1.00 80.75 92 GLY A C 1
ATOM 736 O O . GLY A 1 92 ? -0.195 -0.871 12.022 1.00 80.75 92 GLY A O 1
ATOM 737 N N . THR A 1 93 ? 1.598 -0.934 10.681 1.00 83.19 93 THR A N 1
ATOM 738 C CA . THR A 1 93 ? 1.327 0.344 10.010 1.00 83.19 93 THR A CA 1
ATOM 739 C C . THR A 1 93 ? 1.494 0.239 8.497 1.00 83.19 93 THR A C 1
ATOM 741 O O . THR A 1 93 ? 2.299 -0.546 7.986 1.00 83.19 93 THR A O 1
ATOM 744 N N . LEU A 1 94 ? 0.751 1.078 7.769 1.00 85.38 94 LEU A N 1
ATOM 745 C CA . LEU A 1 94 ? 0.846 1.174 6.310 1.00 85.38 94 LEU A CA 1
ATOM 746 C C . LEU A 1 94 ? 2.216 1.632 5.836 1.00 85.38 94 LEU A C 1
ATOM 748 O O . LEU A 1 94 ? 2.699 1.168 4.806 1.00 85.38 94 LEU A O 1
ATOM 752 N N . PHE A 1 95 ? 2.842 2.527 6.596 1.00 87.81 95 PHE A N 1
ATOM 753 C CA . PHE A 1 95 ? 4.173 3.028 6.299 1.00 87.81 95 PHE A CA 1
ATOM 754 C C . PHE A 1 95 ? 5.194 1.887 6.223 1.00 87.81 95 PHE A C 1
ATOM 756 O O . PHE A 1 95 ? 5.890 1.760 5.218 1.00 87.81 95 PHE A O 1
ATOM 763 N N . HIS A 1 96 ? 5.220 0.999 7.225 1.00 88.88 96 HIS A N 1
ATOM 764 C CA . HIS A 1 96 ? 6.147 -0.134 7.234 1.00 88.88 96 HIS A CA 1
ATOM 765 C C . HIS A 1 96 ? 5.856 -1.142 6.120 1.00 88.88 96 HIS A C 1
ATOM 767 O O . HIS A 1 96 ? 6.797 -1.656 5.518 1.00 88.88 96 HIS A O 1
ATOM 773 N N . LEU A 1 97 ? 4.582 -1.394 5.796 1.00 87.69 97 LEU A N 1
ATOM 774 C CA . LEU A 1 97 ? 4.227 -2.238 4.651 1.00 87.69 97 LEU A CA 1
ATOM 775 C C . LEU A 1 97 ? 4.719 -1.620 3.334 1.00 87.69 97 LEU A C 1
ATOM 777 O O . LEU A 1 97 ? 5.314 -2.315 2.512 1.00 87.69 97 LEU A O 1
ATOM 781 N N . LYS A 1 98 ? 4.515 -0.314 3.135 1.00 89.38 98 LYS A N 1
ATOM 782 C CA . LYS A 1 98 ? 4.978 0.399 1.938 1.00 89.38 98 LYS A CA 1
ATOM 783 C C . LYS A 1 98 ? 6.502 0.343 1.819 1.00 89.38 98 LYS A C 1
ATOM 785 O O . LYS A 1 98 ? 7.016 -0.094 0.793 1.00 89.38 98 LYS A O 1
ATOM 790 N N . GLN A 1 99 ? 7.209 0.683 2.894 1.00 90.94 99 GLN A N 1
ATOM 791 C CA . GLN A 1 99 ? 8.667 0.609 2.957 1.00 90.94 99 GLN A CA 1
ATOM 792 C C . GLN A 1 99 ? 9.177 -0.819 2.699 1.00 90.94 99 GLN A C 1
ATOM 794 O O . GLN A 1 99 ? 10.170 -1.018 2.001 1.00 90.94 99 GLN A O 1
ATOM 799 N N . HIS A 1 100 ? 8.486 -1.837 3.220 1.00 91.44 100 HIS A N 1
ATOM 800 C CA . HIS A 1 100 ? 8.794 -3.235 2.933 1.00 91.44 100 HIS A CA 1
ATOM 801 C C . HIS A 1 100 ? 8.666 -3.560 1.437 1.00 91.44 100 HIS A C 1
ATOM 803 O O . HIS A 1 100 ? 9.576 -4.178 0.881 1.00 91.44 100 HIS A O 1
ATOM 809 N N . CYS A 1 101 ? 7.586 -3.128 0.779 1.00 88.31 101 CYS A N 1
ATOM 810 C CA . CYS A 1 101 ? 7.357 -3.373 -0.651 1.00 88.31 101 CYS A CA 1
ATOM 811 C C . CYS A 1 101 ? 8.423 -2.709 -1.539 1.00 88.31 101 CYS A C 1
ATOM 813 O O . CYS A 1 101 ? 8.755 -3.212 -2.610 1.00 88.31 101 CYS A O 1
ATOM 815 N N . GLU A 1 102 ? 8.992 -1.595 -1.082 1.00 89.69 102 GLU A N 1
ATOM 816 C CA . GLU A 1 102 ? 10.070 -0.880 -1.773 1.00 89.69 102 GLU A CA 1
ATOM 817 C C . GLU A 1 102 ? 11.452 -1.527 -1.554 1.00 89.69 102 GLU A C 1
ATOM 819 O O . GLU A 1 102 ? 12.410 -1.227 -2.272 1.00 89.69 102 GLU A O 1
ATOM 824 N N . SER A 1 103 ? 11.573 -2.454 -0.598 1.00 90.56 103 SER A N 1
ATOM 825 C CA . SER A 1 103 ? 12.848 -3.083 -0.255 1.00 90.56 103 SER A CA 1
ATOM 826 C C . SER A 1 103 ? 13.396 -3.982 -1.371 1.00 90.56 103 SER A C 1
ATOM 828 O O . SER A 1 103 ? 12.669 -4.713 -2.049 1.00 90.56 103 SER A O 1
ATOM 830 N N . LEU A 1 104 ? 14.727 -4.008 -1.514 1.00 88.38 104 LEU A N 1
ATOM 831 C CA . LEU A 1 104 ? 15.414 -4.894 -2.465 1.00 88.38 104 LEU A CA 1
ATOM 832 C C . LEU A 1 104 ? 15.100 -6.374 -2.213 1.00 88.38 104 LEU A C 1
ATOM 834 O O . LEU A 1 104 ? 14.967 -7.147 -3.159 1.00 88.38 104 LEU A O 1
ATOM 838 N N . LYS A 1 105 ? 14.931 -6.757 -0.942 1.00 90.69 105 LYS A N 1
ATOM 839 C CA . LYS A 1 105 ? 14.572 -8.126 -0.550 1.00 90.69 105 LYS A CA 1
ATOM 840 C C . LYS A 1 105 ? 13.207 -8.519 -1.115 1.00 90.69 105 LYS A C 1
ATOM 842 O O . LYS A 1 105 ? 13.088 -9.579 -1.721 1.00 90.69 105 LYS A O 1
ATOM 847 N N . HIS A 1 106 ? 12.207 -7.648 -0.974 1.00 89.50 106 HIS A N 1
ATOM 848 C CA . HIS A 1 106 ? 10.876 -7.881 -1.530 1.00 89.50 106 HIS A CA 1
ATOM 849 C C . HIS A 1 106 ? 10.919 -8.003 -3.059 1.00 89.50 106 HIS A C 1
ATOM 851 O O . HIS A 1 106 ? 10.369 -8.947 -3.625 1.00 89.50 106 HIS A O 1
ATOM 857 N N . ARG A 1 107 ? 11.655 -7.108 -3.731 1.00 89.44 107 ARG A N 1
ATOM 858 C CA . ARG A 1 107 ? 11.831 -7.158 -5.193 1.00 89.44 107 ARG A CA 1
ATOM 859 C C . ARG A 1 107 ? 12.491 -8.460 -5.653 1.00 89.44 107 ARG A C 1
ATOM 861 O O . ARG A 1 107 ? 12.072 -9.015 -6.664 1.00 89.44 107 ARG A O 1
ATOM 868 N N . GLY A 1 108 ? 13.471 -8.966 -4.902 1.00 88.94 108 GLY A N 1
ATOM 869 C CA . GLY A 1 108 ? 14.093 -10.266 -5.161 1.00 88.94 108 GLY A CA 1
ATOM 870 C C . GLY A 1 108 ? 13.099 -11.426 -5.061 1.00 88.94 108 GLY A C 1
ATOM 871 O O . GLY A 1 108 ? 13.037 -12.259 -5.959 1.00 88.94 108 GLY A O 1
ATOM 872 N N . ILE A 1 109 ? 12.258 -11.442 -4.022 1.00 86.75 109 ILE A N 1
ATOM 873 C CA . ILE A 1 109 ? 11.227 -12.479 -3.840 1.00 86.75 109 ILE A CA 1
ATOM 874 C C . ILE A 1 109 ? 10.203 -12.450 -4.982 1.00 86.75 109 ILE A C 1
ATOM 876 O O . ILE A 1 109 ? 9.884 -13.497 -5.546 1.00 86.75 109 ILE A O 1
ATOM 880 N N . LEU A 1 110 ? 9.722 -11.263 -5.366 1.00 87.25 110 LEU A N 1
ATOM 881 C CA . LEU A 1 110 ? 8.793 -11.124 -6.491 1.00 87.25 110 LEU A CA 1
ATOM 882 C C . LEU A 1 110 ? 9.413 -11.574 -7.818 1.00 87.25 110 LEU A C 1
ATOM 884 O O . LEU A 1 110 ? 8.735 -12.192 -8.640 1.00 87.25 110 LEU A O 1
ATOM 888 N N . PHE A 1 111 ? 10.698 -11.283 -8.032 1.00 85.69 111 PHE A N 1
ATOM 889 C CA . PHE A 1 111 ? 11.416 -11.723 -9.224 1.00 85.69 111 PHE A CA 1
ATOM 890 C C . PHE A 1 111 ? 11.496 -13.253 -9.302 1.00 85.69 111 PHE A C 1
ATOM 892 O O . PHE A 1 111 ? 11.174 -13.835 -10.339 1.00 85.69 111 PHE A O 1
ATOM 899 N N . GLU A 1 112 ? 11.838 -13.912 -8.193 1.00 85.81 112 GLU A N 1
ATOM 900 C CA . GLU A 1 112 ? 11.892 -15.375 -8.116 1.00 85.81 112 GLU A CA 1
ATOM 901 C C . GLU A 1 112 ? 10.512 -16.025 -8.291 1.00 85.81 112 GLU A C 1
ATOM 903 O O . GLU A 1 112 ? 10.391 -17.024 -9.005 1.00 85.81 112 GLU A O 1
ATOM 908 N N . GLN A 1 113 ? 9.452 -15.447 -7.714 1.00 85.38 113 GLN A N 1
ATOM 909 C CA . GLN A 1 113 ? 8.079 -15.917 -7.943 1.00 85.38 113 GLN A CA 1
ATOM 910 C C . GLN A 1 113 ? 7.689 -15.821 -9.420 1.00 85.38 113 GLN A C 1
ATOM 912 O O . GLN A 1 113 ? 7.176 -16.788 -9.983 1.00 85.38 113 GLN A O 1
ATOM 917 N N . LYS A 1 114 ? 7.999 -14.695 -10.074 1.00 84.75 114 LYS A N 1
ATOM 918 C CA . LYS A 1 114 ? 7.705 -14.495 -11.497 1.00 84.75 114 LYS A CA 1
ATOM 919 C C . LYS A 1 114 ? 8.472 -15.475 -12.386 1.00 84.75 114 LYS A C 1
ATOM 921 O O . LYS A 1 114 ? 7.902 -16.017 -13.330 1.00 84.75 114 LYS A O 1
ATOM 926 N N . LYS A 1 115 ? 9.745 -15.745 -12.076 1.00 85.69 115 LYS A N 1
ATOM 927 C CA . LYS A 1 115 ? 10.577 -16.712 -12.814 1.00 85.69 115 LYS A CA 1
ATOM 928 C C . LYS A 1 115 ? 10.010 -18.134 -12.755 1.00 85.69 115 LYS A C 1
ATOM 930 O O . LYS A 1 115 ? 10.145 -18.885 -13.713 1.00 85.69 115 LYS A O 1
ATOM 935 N N . ARG A 1 116 ? 9.346 -18.490 -11.654 1.00 84.62 116 ARG A N 1
ATOM 936 C CA . ARG A 1 116 ? 8.678 -19.789 -11.460 1.00 84.62 116 ARG A CA 1
ATOM 937 C C . ARG A 1 116 ? 7.280 -19.863 -12.091 1.00 84.62 116 ARG A C 1
ATOM 939 O O . ARG A 1 116 ? 6.562 -20.821 -11.835 1.00 84.62 116 ARG A O 1
ATOM 946 N N . GLY A 1 117 ? 6.884 -18.868 -12.890 1.00 78.56 117 GLY A N 1
ATOM 947 C CA . GLY A 1 117 ? 5.551 -18.795 -13.495 1.00 78.56 117 GLY A CA 1
ATOM 948 C C . GLY A 1 117 ? 4.452 -18.352 -12.525 1.00 78.56 117 GLY A C 1
ATOM 949 O O . GLY A 1 117 ? 3.273 -18.454 -12.853 1.00 78.56 117 GLY A O 1
ATOM 950 N N . GLY A 1 118 ? 4.812 -17.857 -11.337 1.00 74.75 118 GLY A N 1
ATOM 951 C CA . GLY A 1 118 ? 3.858 -17.309 -10.381 1.00 74.75 118 GLY A CA 1
ATOM 952 C C . GLY A 1 118 ? 3.294 -15.971 -10.859 1.00 74.75 118 GLY A C 1
ATOM 953 O O . GLY A 1 118 ? 4.035 -15.101 -11.326 1.00 74.75 118 GLY A O 1
ATOM 954 N N . ALA A 1 119 ? 1.978 -15.790 -10.717 1.00 71.81 119 ALA A N 1
ATOM 955 C CA . ALA A 1 119 ? 1.347 -14.488 -10.899 1.00 71.81 119 ALA A CA 1
ATOM 956 C C . ALA A 1 119 ? 1.954 -13.483 -9.906 1.00 71.81 119 ALA A C 1
ATOM 958 O O . ALA A 1 119 ? 2.217 -13.829 -8.754 1.00 71.81 119 ALA A O 1
ATOM 959 N N . ALA A 1 120 ? 2.186 -12.242 -10.345 1.00 68.69 120 ALA A N 1
ATOM 960 C CA . ALA A 1 120 ? 2.680 -11.190 -9.464 1.00 68.69 120 ALA A CA 1
ATOM 961 C C . ALA A 1 120 ? 1.657 -10.958 -8.340 1.00 68.69 120 ALA A C 1
ATOM 963 O O . ALA A 1 120 ? 0.609 -10.353 -8.566 1.00 68.69 120 ALA A O 1
ATOM 964 N N . SER A 1 121 ? 1.944 -11.482 -7.146 1.00 73.75 121 SER A N 1
ATOM 965 C CA . SER A 1 121 ? 1.070 -11.314 -5.991 1.0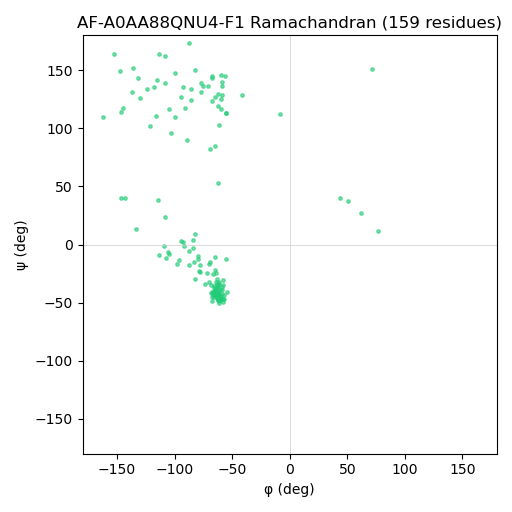0 73.75 121 SER A CA 1
ATOM 966 C C . SER A 1 121 ? 1.032 -9.841 -5.617 1.00 73.75 121 SER A C 1
ATOM 968 O O . SER A 1 121 ? 2.070 -9.216 -5.393 1.00 73.75 121 SER A O 1
ATOM 970 N N . ASN A 1 122 ? -0.173 -9.289 -5.522 1.00 81.62 122 ASN A N 1
ATOM 971 C CA . ASN A 1 122 ? -0.366 -7.956 -4.981 1.00 81.62 122 ASN A CA 1
ATOM 972 C C . ASN A 1 122 ? 0.105 -7.949 -3.514 1.00 81.62 122 ASN A C 1
ATOM 974 O O . ASN A 1 122 ? -0.272 -8.847 -2.771 1.00 81.62 122 ASN A O 1
ATOM 978 N N . PRO A 1 123 ? 0.955 -7.017 -3.067 1.00 83.25 123 PRO A N 1
ATOM 979 C CA . PRO A 1 123 ? 1.429 -7.025 -1.688 1.00 83.25 123 PRO A CA 1
ATOM 980 C C . PRO A 1 123 ? 0.508 -6.269 -0.719 1.00 83.25 123 PRO A C 1
ATOM 982 O O . PRO A 1 123 ? 0.762 -6.283 0.479 1.00 83.25 123 PRO A O 1
ATOM 985 N N . PHE A 1 124 ? -0.543 -5.595 -1.194 1.00 90.06 124 PHE A N 1
ATOM 986 C CA . PHE A 1 124 ? -1.414 -4.777 -0.350 1.00 90.06 124 PHE A CA 1
ATOM 987 C C . PHE A 1 124 ? -2.727 -5.503 -0.058 1.00 90.06 124 PHE A C 1
ATOM 989 O O . PHE A 1 124 ? -3.681 -5.443 -0.839 1.00 90.06 124 PHE A O 1
ATOM 996 N N . ARG A 1 125 ? -2.784 -6.175 1.096 1.00 89.38 125 ARG A N 1
ATOM 997 C CA . ARG A 1 125 ? -3.984 -6.867 1.575 1.00 89.38 125 ARG A CA 1
ATOM 998 C C . ARG A 1 125 ? -4.390 -6.382 2.962 1.00 89.38 125 ARG A C 1
ATOM 1000 O O . ARG A 1 125 ? -3.561 -6.295 3.870 1.00 89.38 125 ARG A O 1
ATOM 1007 N N . CYS A 1 126 ? -5.684 -6.115 3.131 1.00 90.50 126 CYS A N 1
ATOM 1008 C CA . CYS A 1 126 ? -6.302 -5.971 4.445 1.00 90.50 126 CYS A CA 1
ATOM 1009 C C . CYS A 1 126 ? -6.816 -7.340 4.902 1.00 90.50 126 CYS A C 1
ATOM 1011 O O . CYS A 1 126 ? -7.700 -7.910 4.265 1.00 90.50 126 CYS A O 1
ATOM 1013 N N . ARG A 1 127 ? -6.279 -7.868 6.004 1.00 88.31 127 ARG A N 1
ATOM 1014 C CA . ARG A 1 127 ? -6.696 -9.152 6.589 1.00 88.31 127 ARG A CA 1
ATOM 1015 C C . ARG A 1 127 ? -8.049 -9.069 7.284 1.00 88.31 127 ARG A C 1
ATOM 1017 O O . ARG A 1 127 ? -8.794 -10.033 7.196 1.00 88.31 127 ARG A O 1
ATOM 1024 N N . LEU A 1 128 ? -8.380 -7.932 7.903 1.00 88.06 128 LEU A N 1
ATOM 1025 C CA . LEU A 1 128 ? -9.672 -7.746 8.571 1.00 88.06 128 LEU A CA 1
ATOM 1026 C C . LEU A 1 128 ? -10.831 -7.851 7.571 1.00 88.06 128 LEU A C 1
ATOM 1028 O O . LEU A 1 128 ? -11.780 -8.592 7.782 1.00 88.06 128 LEU A O 1
ATOM 1032 N N . CYS A 1 129 ? -10.717 -7.151 6.441 1.00 89.81 129 CYS A N 1
ATOM 1033 C CA . CYS A 1 129 ? -11.739 -7.160 5.393 1.00 89.81 129 CYS A CA 1
ATOM 1034 C C . CYS A 1 129 ? -11.504 -8.231 4.316 1.00 89.81 129 CYS A C 1
ATOM 1036 O O . CYS A 1 129 ? -12.266 -8.298 3.356 1.00 89.81 129 CYS A O 1
ATOM 1038 N N . ASN A 1 130 ? -10.419 -9.005 4.419 1.00 88.81 130 ASN A N 1
ATOM 1039 C CA . ASN A 1 130 ? -9.934 -9.933 3.395 1.00 88.81 130 ASN A CA 1
ATOM 1040 C C . ASN A 1 130 ? -9.952 -9.360 1.959 1.00 88.81 130 ASN A C 1
ATOM 1042 O O . ASN A 1 130 ? -10.323 -10.043 1.005 1.00 88.81 130 ASN A O 1
ATOM 1046 N N . SER A 1 131 ? -9.577 -8.087 1.801 1.00 88.81 131 SER A N 1
ATOM 1047 C CA . SER A 1 131 ? -9.656 -7.386 0.514 1.00 88.81 131 SER A CA 1
ATOM 1048 C C . SER A 1 131 ? -8.277 -7.000 -0.012 1.00 88.81 131 SER A C 1
ATOM 1050 O O . SER A 1 131 ? -7.379 -6.628 0.752 1.00 88.81 131 SER A O 1
ATOM 1052 N N . TRP A 1 132 ? -8.117 -7.115 -1.331 1.00 90.25 132 TRP A N 1
ATOM 1053 C CA . TRP A 1 132 ? -6.909 -6.739 -2.058 1.00 90.25 132 TRP A CA 1
ATOM 1054 C C . TRP A 1 132 ? -7.024 -5.305 -2.560 1.00 90.25 132 TRP A C 1
ATOM 1056 O O . TRP A 1 132 ? -8.044 -4.916 -3.129 1.00 90.25 132 TRP A O 1
ATOM 1066 N N . CYS A 1 133 ? -5.965 -4.523 -2.392 1.00 90.31 133 CYS A N 1
ATOM 1067 C CA . CYS A 1 133 ? -5.909 -3.133 -2.834 1.00 90.31 133 CYS A CA 1
ATOM 1068 C C . CYS A 1 133 ? -4.813 -2.973 -3.879 1.00 90.31 133 CYS A C 1
ATOM 1070 O O . CYS A 1 133 ? -3.722 -3.483 -3.695 1.00 90.31 133 CYS A O 1
ATOM 1072 N N . SER A 1 134 ? -5.053 -2.272 -4.983 1.00 89.44 134 SER A N 1
ATOM 1073 C CA . SER A 1 134 ? -4.070 -2.165 -6.077 1.00 89.44 134 SER A CA 1
ATOM 1074 C C . SER A 1 134 ? -2.781 -1.431 -5.687 1.00 89.44 134 SER A C 1
ATOM 1076 O O . SER A 1 134 ? -1.746 -1.603 -6.325 1.00 89.44 134 SER A O 1
ATOM 1078 N N . SER A 1 135 ? -2.830 -0.602 -4.646 1.00 88.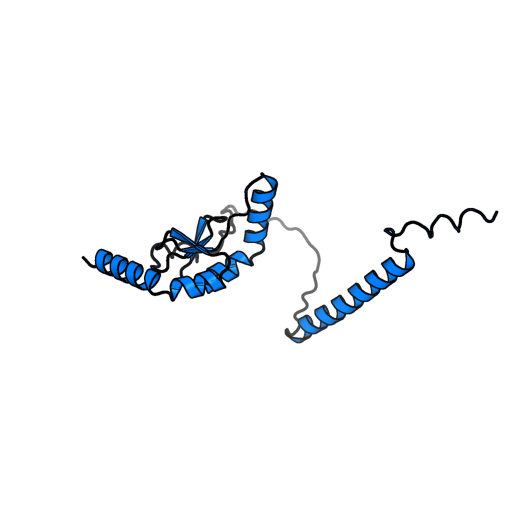69 135 SER A N 1
ATOM 1079 C CA . SER A 1 135 ? -1.698 0.179 -4.155 1.00 88.69 135 SER A CA 1
ATOM 1080 C C . SER A 1 135 ? -1.811 0.486 -2.661 1.00 88.69 135 SER A C 1
ATOM 1082 O O . SER A 1 135 ? -2.901 0.459 -2.079 1.00 88.69 135 SER A O 1
ATOM 1084 N N . GLY A 1 136 ? -0.695 0.894 -2.052 1.00 88.44 136 GLY A N 1
ATOM 1085 C CA . GLY A 1 136 ? -0.686 1.399 -0.678 1.00 88.44 136 GLY A CA 1
ATOM 1086 C C . GLY A 1 136 ? -1.604 2.611 -0.466 1.00 88.44 136 GLY A C 1
ATOM 1087 O O . GLY A 1 136 ? -2.186 2.743 0.606 1.00 88.44 136 GLY A O 1
ATOM 1088 N N . LEU A 1 137 ? -1.805 3.454 -1.488 1.00 89.94 137 LEU A N 1
ATOM 1089 C CA . LEU A 1 137 ? -2.734 4.589 -1.417 1.00 89.94 137 LEU A CA 1
ATOM 1090 C C . LEU A 1 137 ? -4.185 4.112 -1.315 1.00 89.94 137 LEU A C 1
ATOM 1092 O O . LEU A 1 137 ? -4.909 4.538 -0.419 1.00 89.94 137 LEU A O 1
ATOM 1096 N N . THR A 1 138 ? -4.590 3.183 -2.186 1.00 92.06 138 THR A N 1
ATOM 1097 C CA . THR A 1 138 ? -5.939 2.596 -2.135 1.00 92.06 138 THR A CA 1
ATOM 1098 C C . THR A 1 138 ? -6.180 1.828 -0.840 1.00 92.06 138 THR A C 1
ATOM 1100 O O . THR A 1 138 ? -7.284 1.867 -0.310 1.00 92.06 138 THR A O 1
ATOM 1103 N N . LEU A 1 139 ? -5.142 1.189 -0.286 1.00 92.25 139 LEU A N 1
ATOM 1104 C CA . LEU A 1 139 ? -5.229 0.542 1.019 1.00 92.25 139 LEU A CA 1
ATOM 1105 C C . LEU A 1 139 ? -5.405 1.581 2.138 1.00 92.25 139 LEU A C 1
ATOM 1107 O O . LEU A 1 139 ? -6.239 1.388 3.010 1.00 92.25 139 LEU A O 1
ATOM 1111 N N . GLY A 1 140 ? -4.705 2.718 2.083 1.00 90.69 140 GLY A N 1
ATOM 1112 C CA . GLY A 1 140 ? -4.924 3.846 3.000 1.00 90.69 140 GLY A CA 1
ATOM 1113 C C . GLY A 1 140 ? -6.353 4.376 2.976 1.00 90.69 140 GLY A C 1
ATOM 1114 O O . GLY A 1 140 ? -6.973 4.523 4.026 1.00 90.69 140 GLY A O 1
ATOM 1115 N N . GLN A 1 141 ? -6.903 4.590 1.781 1.00 93.50 141 GLN A N 1
ATOM 1116 C CA . GLN A 1 141 ? -8.302 4.991 1.619 1.00 93.50 141 GLN A CA 1
ATOM 1117 C C . GLN A 1 141 ? -9.270 3.922 2.141 1.00 93.50 141 GLN A C 1
ATOM 1119 O O . GLN A 1 141 ? -10.245 4.257 2.805 1.00 93.50 141 GLN A O 1
ATOM 1124 N N . HIS A 1 142 ? -8.985 2.642 1.879 1.00 93.38 142 HIS A N 1
ATOM 1125 C CA . HIS A 1 142 ? -9.772 1.516 2.377 1.00 93.38 142 HIS A CA 1
ATOM 1126 C C . HIS A 1 142 ? -9.841 1.487 3.911 1.00 93.38 142 HIS A C 1
ATOM 1128 O O . HIS A 1 142 ? -10.935 1.354 4.456 1.00 93.38 142 HIS A O 1
ATOM 1134 N N . LEU A 1 143 ? -8.705 1.648 4.603 1.00 90.31 143 LEU A N 1
ATOM 1135 C CA . LEU A 1 143 ? -8.654 1.645 6.072 1.00 90.31 143 LEU A CA 1
ATOM 1136 C C . LEU A 1 143 ? -9.435 2.810 6.690 1.00 90.31 143 LEU A C 1
ATOM 1138 O O . LEU A 1 143 ? -10.009 2.659 7.761 1.00 90.31 143 LEU A O 1
ATOM 1142 N N . ASN A 1 144 ? -9.485 3.955 6.006 1.00 91.56 144 ASN A N 1
ATOM 1143 C CA . ASN A 1 144 ? -10.267 5.114 6.436 1.00 91.56 144 ASN A CA 1
ATOM 1144 C C . ASN A 1 144 ? -11.752 5.039 6.016 1.00 91.56 144 ASN A C 1
ATOM 1146 O O . ASN A 1 144 ? -12.506 5.994 6.192 1.00 91.56 144 ASN A O 1
ATOM 1150 N N . GLY A 1 145 ? -12.173 3.933 5.399 1.00 92.81 145 GLY A N 1
ATOM 1151 C CA . GLY A 1 145 ? -13.537 3.723 4.933 1.00 92.81 145 GLY A CA 1
ATOM 1152 C C . GLY A 1 145 ? -14.476 3.244 6.041 1.00 92.81 145 GLY A C 1
ATOM 1153 O O . GLY A 1 145 ? -14.094 2.485 6.930 1.00 92.81 145 GLY A O 1
ATOM 1154 N N . THR A 1 146 ? -15.755 3.603 5.926 1.00 94.12 146 THR A N 1
ATOM 1155 C CA . THR A 1 146 ? -16.807 3.239 6.896 1.00 94.12 146 THR A CA 1
ATOM 1156 C C . THR A 1 146 ? -16.968 1.729 7.074 1.00 94.12 146 THR A C 1
ATOM 1158 O O . THR A 1 146 ? -17.174 1.254 8.186 1.00 94.12 146 THR A O 1
ATOM 1161 N N . LYS A 1 147 ? -16.818 0.955 5.991 1.00 92.19 147 LYS A N 1
ATOM 1162 C CA . LYS A 1 147 ? -16.898 -0.515 6.032 1.00 92.19 147 LYS A CA 1
ATOM 1163 C C . LYS A 1 147 ? -15.790 -1.138 6.878 1.00 92.19 147 LYS A C 1
ATOM 1165 O O . LYS A 1 147 ? -16.049 -2.084 7.612 1.00 92.19 147 LYS A O 1
ATOM 1170 N N . HIS A 1 148 ? -14.565 -0.624 6.754 1.00 93.50 148 HIS A N 1
ATOM 1171 C CA . HIS A 1 148 ? -13.443 -1.107 7.551 1.00 93.50 148 HIS A CA 1
ATOM 1172 C C . HIS A 1 148 ? -13.648 -0.748 9.024 1.00 93.50 148 HIS A C 1
ATOM 1174 O O . HIS A 1 148 ? -13.505 -1.614 9.878 1.00 93.50 148 HIS A O 1
ATOM 1180 N N . ALA A 1 149 ? -14.058 0.493 9.305 1.00 92.38 149 ALA A N 1
ATOM 1181 C CA . ALA A 1 149 ? -14.307 0.967 10.663 1.00 92.38 149 ALA A CA 1
ATOM 1182 C C . ALA A 1 149 ? -15.373 0.141 11.407 1.00 92.38 149 ALA A C 1
ATOM 1184 O O . ALA A 1 149 ? -15.154 -0.218 12.559 1.00 92.38 149 ALA A O 1
ATOM 1185 N N . ALA A 1 150 ? -16.480 -0.217 10.747 1.00 92.88 150 ALA A N 1
ATOM 1186 C CA . ALA A 1 150 ? -17.520 -1.055 11.352 1.00 92.88 150 ALA A CA 1
ATOM 1187 C C . ALA A 1 150 ? -16.987 -2.446 11.741 1.00 92.88 150 ALA A C 1
ATOM 1189 O O . ALA A 1 150 ? -17.125 -2.867 12.884 1.00 92.88 150 ALA A O 1
ATOM 1190 N N . LEU A 1 151 ? -16.287 -3.120 10.818 1.00 90.44 151 LEU A N 1
ATOM 1191 C CA . LEU A 1 151 ? -15.666 -4.422 11.094 1.00 90.44 151 LEU A CA 1
ATOM 1192 C C . LEU A 1 151 ? -14.601 -4.344 12.192 1.00 90.44 151 LEU A C 1
ATOM 1194 O O . LEU A 1 151 ? -14.435 -5.289 12.959 1.00 90.44 151 LEU A O 1
ATOM 1198 N N . LEU A 1 152 ? -13.857 -3.239 12.247 1.00 89.62 152 LEU A N 1
ATOM 1199 C CA . LEU A 1 152 ? -12.833 -3.014 13.260 1.00 89.62 152 LEU A CA 1
ATOM 1200 C C . LEU A 1 152 ? -13.470 -2.899 14.646 1.00 89.62 152 LEU A C 1
ATOM 1202 O O . LEU A 1 152 ? -13.008 -3.548 15.579 1.00 89.62 152 LEU A O 1
ATOM 1206 N N . GLN A 1 153 ? -14.563 -2.142 14.751 1.00 90.00 153 GLN A N 1
ATOM 1207 C CA . GLN A 1 153 ? -15.320 -1.982 15.987 1.00 90.00 153 GLN A CA 1
ATOM 1208 C C . GLN A 1 153 ? -15.927 -3.308 16.463 1.00 90.00 153 GLN A C 1
ATOM 1210 O O . GLN A 1 153 ? -15.792 -3.647 17.637 1.00 90.00 153 GLN A O 1
ATOM 1215 N N . ASP A 1 154 ? -16.531 -4.087 15.561 1.00 88.94 154 ASP A N 1
ATOM 1216 C CA . ASP A 1 154 ? -17.079 -5.409 15.889 1.00 88.94 154 ASP A CA 1
ATOM 1217 C C . ASP A 1 154 ? -15.981 -6.367 16.375 1.00 88.94 154 ASP A C 1
ATOM 1219 O O . ASP A 1 154 ? -16.153 -7.083 17.364 1.00 88.94 154 ASP A O 1
ATOM 1223 N N . PHE A 1 155 ? -14.820 -6.355 15.711 1.00 87.38 155 PHE A N 1
ATOM 1224 C CA . PHE A 1 155 ? -13.667 -7.169 16.094 1.00 87.38 155 PHE A CA 1
ATOM 1225 C C . PHE A 1 155 ? -13.101 -6.772 17.465 1.00 87.38 155 PHE A C 1
ATOM 1227 O O . PHE A 1 155 ? -12.728 -7.637 18.259 1.00 87.38 155 PHE A O 1
ATOM 1234 N N . GLU A 1 156 ? -13.033 -5.473 17.761 1.00 87.62 156 GLU A N 1
ATOM 1235 C CA . GLU A 1 156 ? -12.589 -4.964 19.059 1.00 87.62 156 GLU A CA 1
ATOM 1236 C C . GLU A 1 156 ? -13.584 -5.291 20.176 1.00 87.62 156 GLU A C 1
ATOM 1238 O O . GLU A 1 156 ? -13.155 -5.720 21.248 1.00 87.62 156 GLU A O 1
ATOM 1243 N N . ALA A 1 157 ? -14.889 -5.164 19.917 1.00 87.31 157 ALA A N 1
ATOM 1244 C CA . ALA A 1 157 ? -15.944 -5.521 20.863 1.00 87.31 157 ALA A CA 1
ATOM 1245 C C . ALA A 1 157 ? -15.930 -7.023 21.190 1.00 87.31 157 ALA A C 1
ATOM 1247 O O . ALA A 1 157 ? -15.956 -7.399 22.359 1.00 87.31 157 ALA A O 1
ATOM 1248 N N . ALA A 1 158 ? -15.789 -7.885 20.177 1.00 83.94 158 ALA A N 1
ATOM 1249 C CA . ALA A 1 158 ? -15.679 -9.333 20.364 1.00 83.94 158 ALA A CA 1
ATOM 1250 C C . ALA A 1 158 ? -14.417 -9.755 21.139 1.00 83.94 158 ALA A C 1
ATOM 1252 O O . ALA A 1 158 ? -14.393 -10.818 21.747 1.00 83.94 158 ALA A O 1
ATOM 1253 N N . ARG A 1 159 ? -13.359 -8.935 21.128 1.00 80.50 159 ARG A N 1
ATOM 1254 C CA . ARG A 1 159 ? -12.129 -9.168 21.904 1.00 80.50 159 ARG A CA 1
ATOM 1255 C C . ARG A 1 159 ? -12.258 -8.814 23.387 1.00 80.50 159 ARG A C 1
ATOM 1257 O O . ARG A 1 159 ? -11.370 -9.180 24.154 1.00 80.50 159 ARG A O 1
ATOM 1264 N N . GLN A 1 160 ? -13.269 -8.028 23.752 1.00 77.19 160 GLN A N 1
ATOM 1265 C CA . GLN A 1 160 ? -13.480 -7.511 25.107 1.00 77.19 160 GLN A CA 1
ATOM 1266 C C . GLN A 1 160 ? -14.621 -8.221 25.857 1.00 77.19 160 GLN A C 1
ATOM 1268 O O . GLN A 1 160 ? -14.781 -7.971 27.051 1.00 77.19 160 GLN A O 1
ATOM 1273 N N . ALA A 1 161 ? -15.393 -9.074 25.175 1.00 63.94 161 ALA A N 1
ATOM 1274 C CA . ALA A 1 161 ? -16.444 -9.924 25.742 1.00 63.94 161 ALA A CA 1
ATOM 1275 C C . ALA A 1 161 ? -15.898 -11.299 26.155 1.00 63.94 161 ALA A C 1
ATOM 1277 O O . ALA A 1 161 ? -16.417 -11.848 27.152 1.00 63.94 161 ALA A O 1
#

Secondary structure (DSSP, 8-state):
--SSSSTTS--TTS--HHHHHHHHHHHHHHHHHHHHHHHHTS---------------------------TTSTT-TT-TT-EEETTTTEEESSHHHHHHHHHSHHHHHHHHHHHHTT-----S-EETTTTEE-SSHHHHHHHHTSHHHHHHHHHHHHHTT-

Mean predicted aligned error: 19.21 Å

Sequence (161 aa):
MAKMDEEMITLHNVMSLELAIKRELEYRRKMEVLKRQHRSDHPLVSLEVPPPSQADRKRKEPAIVIQPSSSYQLFQNHPAGLACDACQLAFGTLFHLKQHCESLKHRGILFEQKKRGGAASNPFRCRLCNSWCSSGLTLGQHLNGTKHAALLQDFEAARQA

pLDDT: mean 72.19, std 21.78, range [29.56, 96.38]

InterPro domains:
  IPR003604 Matrin/U1-C-like, C2H2-type zinc finger [SM00451] (79-113)
  IPR003604 Matrin/U1-C-like, C2H2-type zinc finger [SM00451] (121-155)
  IPR013087 Zinc finger C2H2-type [PF12874] (124-148)
  IPR013087 Zinc finger C2H2-type [PS00028] (84-106)
  IPR013087 Zinc finger C2H2-type [SM00355] (82-106)
  IPR013087 Zinc finger C2H2-type [SM00355] (124-148)
  IPR036236 Zinc finger C2H2 superfamily [SSF57667] (118-152)

Organism: NCBI:txid112253

Foldseek 3Di:
DPPPPVVVVPPPPDDDPVVVVVVVVVVVVVVVVVVVVVPVVDDDDDDDDDDDDDDDDDDDDDDPPVDPDPPQPPPPDQLQQWWFPLVRGTDNDLVVLQVVCVDPVVVVSQVVCVVVVHDRGQGTAGPLVRDGANDSVRSVVVCVDPVVVVSSVVVVVVVVD

Radius of gyration: 26.86 Å; Cα contacts (8 Å, |Δi|>4): 115; chains: 1; bounding box: 65×40×80 Å

Solvent-accessible surface area (backbone atoms only — not comparable to full-atom values): 10340 Å² total; per-residue (Å²): 143,86,80,77,76,70,74,72,74,74,49,92,87,63,78,53,70,67,61,52,51,53,52,52,53,51,49,53,54,54,51,49,52,53,52,49,56,64,50,71,79,50,89,86,80,87,79,84,85,82,83,92,80,90,78,92,80,93,79,87,85,76,86,81,69,83,66,79,68,93,72,71,84,79,55,88,79,47,83,73,27,33,32,26,65,76,75,72,43,68,36,78,46,70,66,59,46,49,56,45,64,71,30,70,68,44,50,50,53,52,50,54,41,43,73,73,72,41,75,85,62,68,50,38,33,34,58,74,76,71,42,80,28,98,37,69,65,53,40,54,54,46,63,74,28,71,72,45,47,54,55,46,52,53,54,53,52,66,73,74,111